Protein AF-A0A9X9Q5U5-F1 (afdb_monomer_lite)

Foldseek 3Di:
DCLLPPFDDKDKDKDWDDDPFKIWIWIWIDTDPKIWIWIWIWGHDPFKTWIWIKIAMDADPVHPVNAARIWIWIWMWGDDPQKIWIWIWTDGHPWIKIKIWIWGDDPFKTKIKIKIAIPDPVVVVVVDDRIDIDIDMDGD

Radius of gyration: 20.24 Å; chains: 1; bounding box: 41×22×64 Å

pLDDT: mean 90.81, std 10.66, range [47.66, 98.56]

Sequence (140 aa):
LQALGVPGRVNSSGAVAVNSVAVDARVLVAVNHSSLQGLLTLKATETQREVAMLLVHSLPQPSPLGLPARALLDLATESHGPGYRRALRVGVDDKQVSEELTFTRQPEHVSLSYTLRHNIPVLRTLWLADKLGLQVSLGE

Secondary structure (DSSP, 8-state):
-GGG-S---EEEEEEEEE-SSEEEEEEEEEETTEEEEEEEEEEE-SSEEEEEEEEEE-PPSSPTT---SEEEEEEEEEEETTEEEEEEEEEETTEEEEEEEEEEE-SSEEEEEEEEEE--HHHHHTT--SEEEEEEEEE-

Organism: Gulo gulo (NCBI:txid48420)

Structure (mmCIF, N/CA/C/O backbone):
data_AF-A0A9X9Q5U5-F1
#
_entry.id   AF-A0A9X9Q5U5-F1
#
loop_
_atom_site.group_PDB
_atom_site.id
_atom_site.type_symbol
_atom_site.label_atom_id
_atom_site.label_alt_id
_atom_site.label_comp_id
_atom_site.label_asym_id
_atom_site.label_entity_id
_atom_site.label_seq_id
_atom_site.pdbx_PDB_ins_code
_atom_site.Cartn_x
_atom_site.Cartn_y
_atom_site.Cartn_z
_atom_site.occupancy
_atom_site.B_iso_or_equiv
_atom_site.auth_seq_id
_atom_site.auth_comp_id
_atom_site.auth_asym_id
_atom_site.auth_atom_id
_atom_site.pdbx_PDB_model_num
ATOM 1 N N . LEU A 1 1 ? 16.582 12.971 -18.699 1.00 47.66 1 LEU A N 1
ATOM 2 C CA . LEU A 1 1 ? 16.337 12.571 -20.109 1.00 47.66 1 LEU A CA 1
ATOM 3 C C . LEU A 1 1 ? 17.573 11.966 -20.774 1.00 47.66 1 LEU A C 1
ATOM 5 O O . LEU A 1 1 ? 17.440 10.881 -21.310 1.00 47.66 1 LEU A O 1
ATOM 9 N N . GLN A 1 2 ? 18.766 12.575 -20.681 1.00 49.69 2 GLN A N 1
ATOM 10 C CA . GLN A 1 2 ? 20.006 12.019 -21.269 1.00 49.69 2 GLN A CA 1
ATOM 11 C C . GLN A 1 2 ? 20.374 10.603 -20.794 1.00 49.69 2 GLN A C 1
ATOM 13 O O . GLN A 1 2 ? 20.963 9.832 -21.542 1.00 49.69 2 GLN A O 1
ATOM 18 N N . ALA A 1 3 ? 19.988 10.230 -19.575 1.00 52.16 3 ALA A N 1
ATOM 19 C CA . ALA A 1 3 ? 20.288 8.910 -19.039 1.00 52.16 3 ALA A CA 1
ATOM 20 C C . ALA A 1 3 ? 19.396 7.769 -19.575 1.00 52.16 3 ALA A C 1
ATOM 22 O O . ALA A 1 3 ? 19.588 6.614 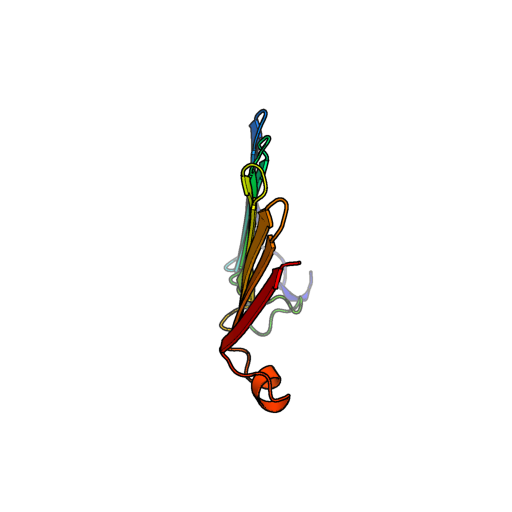-19.217 1.00 52.16 3 ALA A O 1
ATOM 23 N N . LEU A 1 4 ? 18.438 8.089 -20.452 1.00 57.66 4 LEU A N 1
ATOM 24 C CA . LEU A 1 4 ? 17.681 7.117 -21.249 1.00 57.66 4 LEU A CA 1
ATOM 25 C C . LEU A 1 4 ? 18.322 6.887 -22.637 1.00 57.66 4 LEU A C 1
ATOM 27 O O . LEU A 1 4 ? 17.748 6.183 -23.467 1.00 57.66 4 LEU A O 1
ATOM 31 N N . GLY A 1 5 ? 19.489 7.494 -22.903 1.00 60.28 5 GLY A N 1
ATOM 32 C CA . GLY A 1 5 ? 20.089 7.595 -24.235 1.00 60.28 5 GLY A CA 1
ATOM 33 C C . GLY A 1 5 ? 19.424 8.676 -25.094 1.00 60.28 5 GLY A C 1
ATOM 34 O O . GLY A 1 5 ? 18.640 9.488 -24.600 1.00 60.28 5 GLY A O 1
ATOM 35 N N . VAL A 1 6 ? 19.730 8.693 -26.396 1.00 62.09 6 VAL A N 1
ATOM 36 C CA . VAL A 1 6 ? 18.938 9.454 -27.375 1.00 62.09 6 VAL A CA 1
ATOM 37 C C . VAL A 1 6 ? 17.557 8.787 -27.432 1.00 62.09 6 VAL A C 1
ATOM 39 O O . VAL A 1 6 ? 17.485 7.609 -27.798 1.00 62.09 6 VAL A O 1
ATOM 42 N N . PRO A 1 7 ? 16.464 9.457 -27.017 1.00 61.88 7 PRO A N 1
ATOM 43 C CA . PRO A 1 7 ? 15.148 8.837 -27.035 1.00 61.88 7 PRO A CA 1
ATOM 44 C C . PRO A 1 7 ? 14.773 8.561 -28.493 1.00 61.88 7 PRO A C 1
ATOM 46 O O . PRO A 1 7 ? 14.616 9.487 -29.282 1.00 61.88 7 PRO A O 1
ATOM 49 N N . GLY A 1 8 ? 14.696 7.280 -28.855 1.00 71.56 8 GLY A N 1
ATOM 50 C CA . GLY A 1 8 ? 14.285 6.853 -30.184 1.00 71.56 8 GLY A CA 1
ATOM 51 C C . GLY A 1 8 ? 12.767 6.877 -30.269 1.00 71.56 8 GLY A C 1
ATOM 52 O O . GLY A 1 8 ? 12.159 7.896 -30.584 1.00 71.56 8 GLY A O 1
ATOM 53 N N . ARG A 1 9 ? 12.137 5.745 -29.944 1.00 81.38 9 ARG A N 1
ATOM 54 C CA . ARG A 1 9 ? 10.676 5.602 -29.978 1.00 81.38 9 ARG A CA 1
ATOM 55 C C . ARG A 1 9 ? 10.094 5.691 -28.575 1.00 81.38 9 ARG A C 1
ATOM 57 O O . ARG A 1 9 ? 10.466 4.903 -27.704 1.00 81.38 9 ARG A O 1
ATOM 64 N N . VAL A 1 10 ? 9.146 6.606 -28.391 1.00 88.38 10 VAL A N 1
ATOM 65 C CA . VAL A 1 10 ? 8.327 6.710 -27.182 1.00 88.38 10 VAL A CA 1
ATOM 66 C C . VAL A 1 10 ? 6.896 6.338 -27.544 1.00 88.38 10 VAL A C 1
ATOM 68 O O . VAL A 1 10 ? 6.289 6.982 -28.394 1.00 88.38 10 VAL A O 1
ATOM 71 N N . ASN A 1 11 ? 6.365 5.302 -26.902 1.00 90.94 11 ASN A N 1
ATOM 72 C CA . ASN A 1 11 ? 4.954 4.940 -26.981 1.00 90.94 11 ASN A CA 1
ATOM 73 C C . ASN A 1 11 ? 4.348 5.108 -25.590 1.00 90.94 11 ASN A C 1
ATOM 75 O O . ASN A 1 11 ? 4.897 4.602 -24.613 1.00 90.94 11 ASN A O 1
ATOM 79 N N . SER A 1 12 ? 3.214 5.787 -25.488 1.00 93.31 12 SER A N 1
ATOM 80 C CA . SER A 1 12 ? 2.502 5.947 -24.225 1.00 93.31 12 SER A CA 1
ATOM 81 C C . SER A 1 12 ? 1.033 5.597 -24.393 1.00 93.31 12 SER A C 1
ATOM 83 O O . SER A 1 12 ? 0.431 5.801 -25.445 1.00 93.31 12 SER A O 1
ATOM 85 N N . SER A 1 13 ? 0.459 5.033 -23.341 1.00 96.12 13 SER A N 1
ATOM 86 C CA . SER A 1 13 ? -0.970 4.784 -23.234 1.00 96.12 13 SER A CA 1
ATOM 87 C C . SER A 1 13 ? -1.394 4.935 -21.783 1.00 96.12 13 SER A C 1
ATOM 89 O O . SER A 1 13 ? -0.608 4.719 -20.857 1.00 96.12 13 SER A O 1
ATOM 91 N N . GLY A 1 14 ? -2.640 5.326 -21.582 1.00 97.00 14 GLY A N 1
ATOM 92 C CA . GLY A 1 14 ? -3.213 5.436 -20.258 1.00 97.00 14 GLY A CA 1
ATOM 93 C C . GLY A 1 14 ? -4.724 5.434 -20.333 1.00 97.00 14 GLY A C 1
ATOM 94 O O . GLY A 1 14 ? -5.308 5.779 -21.359 1.00 97.00 14 GLY A O 1
ATOM 95 N N . ALA A 1 15 ? -5.344 5.012 -19.244 1.00 97.81 15 ALA A N 1
ATOM 96 C CA . ALA A 1 15 ? -6.784 5.013 -19.090 1.00 97.81 15 ALA A CA 1
ATOM 97 C C . ALA A 1 15 ? -7.126 5.369 -17.648 1.00 97.81 15 ALA A C 1
ATOM 99 O O . ALA A 1 15 ? -6.425 4.964 -16.719 1.00 97.81 15 ALA A O 1
ATOM 100 N N . VAL A 1 16 ? -8.215 6.111 -17.482 1.00 98.12 16 VAL A N 1
ATOM 101 C CA . VAL A 1 16 ? -8.799 6.418 -16.180 1.00 98.12 16 VAL A CA 1
ATOM 102 C C . VAL A 1 16 ? -10.280 6.084 -16.255 1.00 98.12 16 VAL A C 1
ATOM 104 O O . VAL A 1 16 ? -10.981 6.568 -17.141 1.00 98.12 16 VAL A O 1
ATOM 107 N N . ALA A 1 17 ? -10.741 5.245 -15.339 1.00 98.19 17 ALA A N 1
ATOM 108 C CA . ALA A 1 17 ? -12.144 4.951 -15.117 1.00 98.19 17 ALA A CA 1
ATOM 109 C C . ALA A 1 17 ? -12.542 5.496 -13.746 1.00 98.19 17 ALA A C 1
ATOM 111 O O . ALA A 1 17 ? -11.823 5.319 -12.765 1.00 98.19 17 ALA A O 1
ATOM 112 N N . VAL A 1 18 ? -13.683 6.174 -13.686 1.00 98.12 18 VAL A N 1
ATOM 113 C CA . VAL A 1 18 ? -14.210 6.771 -12.457 1.00 98.12 18 VAL A CA 1
ATOM 114 C C . VAL A 1 18 ? -15.674 6.394 -12.333 1.00 98.12 18 VAL A C 1
ATOM 116 O O . VAL A 1 18 ? -16.425 6.473 -13.304 1.00 98.12 18 VAL A O 1
ATOM 119 N N . ASN A 1 19 ? -16.082 5.997 -11.135 1.00 97.19 19 ASN A N 1
ATOM 120 C CA . ASN A 1 19 ? -17.481 5.855 -10.761 1.00 97.19 19 ASN A CA 1
ATOM 121 C C . ASN A 1 19 ? -17.720 6.486 -9.379 1.00 97.19 19 ASN A C 1
ATOM 123 O O . ASN A 1 19 ? -16.839 7.139 -8.823 1.00 97.19 19 ASN A O 1
ATOM 127 N N . SER A 1 20 ? -18.924 6.322 -8.830 1.00 96.56 20 SER A N 1
ATOM 128 C CA . SER A 1 20 ? -19.322 6.955 -7.567 1.00 96.56 20 SER A CA 1
ATOM 129 C C . SER A 1 20 ? -18.523 6.498 -6.341 1.00 96.56 20 SER A C 1
ATOM 131 O O . SER A 1 20 ? -18.533 7.199 -5.336 1.00 96.56 20 SER A O 1
ATOM 133 N N . VAL A 1 21 ? -17.864 5.338 -6.398 1.00 97.44 21 VAL A N 1
ATOM 134 C CA . VAL A 1 21 ? -17.158 4.727 -5.257 1.00 97.44 21 VAL A CA 1
ATOM 135 C C . VAL A 1 21 ? -15.713 4.348 -5.569 1.00 97.44 21 VAL A C 1
ATOM 137 O O . VAL A 1 21 ? -15.005 3.893 -4.674 1.00 97.44 21 VAL A O 1
ATOM 140 N N . ALA A 1 22 ? -15.255 4.488 -6.814 1.00 97.75 22 ALA A N 1
ATOM 141 C CA . ALA A 1 22 ? -13.938 4.028 -7.225 1.00 97.75 22 ALA A CA 1
ATOM 142 C C . ALA A 1 22 ? -13.316 4.857 -8.353 1.00 97.75 22 ALA A C 1
ATOM 144 O O . ALA A 1 22 ? -14.002 5.388 -9.229 1.00 97.75 22 ALA A O 1
ATOM 145 N N . VAL A 1 23 ? -11.985 4.898 -8.340 1.00 98.38 23 VAL A N 1
ATOM 146 C CA . VAL A 1 23 ? -11.129 5.415 -9.407 1.00 98.38 23 VAL A CA 1
ATOM 147 C C . VAL A 1 23 ? -10.110 4.340 -9.751 1.00 98.38 23 VAL A C 1
ATOM 149 O O . VAL A 1 23 ? -9.382 3.882 -8.877 1.00 98.38 23 VAL A O 1
ATOM 152 N N . ASP A 1 24 ? -10.017 3.990 -11.027 1.00 98.25 24 ASP A N 1
ATOM 153 C CA . ASP A 1 24 ? -8.999 3.097 -11.565 1.00 98.25 24 ASP A CA 1
ATOM 154 C C . ASP A 1 24 ? -8.201 3.835 -12.640 1.00 98.25 24 ASP A C 1
ATOM 156 O O . ASP A 1 24 ? -8.727 4.187 -13.694 1.00 98.25 24 ASP A O 1
ATOM 160 N N . ALA A 1 25 ? -6.916 4.058 -12.391 1.00 98.44 25 ALA A N 1
ATOM 161 C CA . ALA A 1 25 ? -5.987 4.670 -13.326 1.00 98.44 25 ALA A CA 1
ATOM 162 C C . ALA A 1 25 ? -4.883 3.682 -13.708 1.00 98.44 25 ALA A C 1
ATOM 164 O O . ALA A 1 25 ? -4.315 2.973 -12.874 1.00 98.44 25 ALA A O 1
ATOM 165 N N . ARG A 1 26 ? -4.565 3.642 -15.000 1.00 98.00 26 ARG A N 1
ATOM 166 C CA . ARG A 1 26 ? -3.486 2.831 -15.561 1.00 98.00 26 ARG A CA 1
ATOM 167 C C . ARG A 1 26 ? -2.669 3.678 -16.516 1.00 98.00 26 ARG A C 1
ATOM 169 O O . ARG A 1 26 ? -3.231 4.413 -17.324 1.00 98.00 26 ARG A O 1
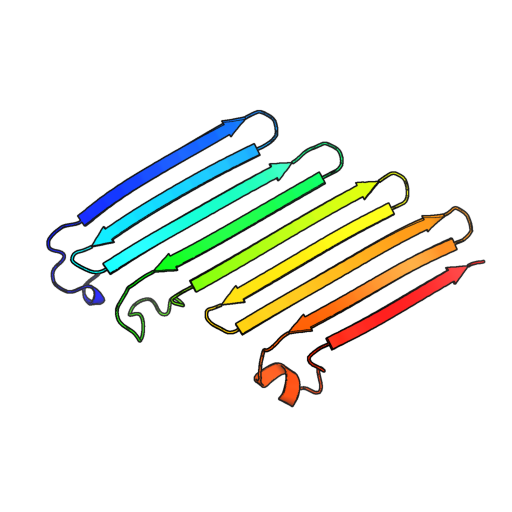ATOM 176 N N . VAL A 1 27 ? -1.354 3.538 -16.456 1.00 97.31 27 VAL A N 1
ATOM 177 C CA . VAL A 1 27 ? -0.419 4.172 -17.382 1.00 97.31 27 VAL A CA 1
ATOM 178 C C . VAL A 1 27 ? 0.644 3.168 -17.804 1.00 97.31 27 VAL A C 1
ATOM 180 O O . VAL A 1 27 ? 1.142 2.390 -16.992 1.00 97.31 27 VAL A O 1
ATOM 183 N N . LEU A 1 28 ? 0.987 3.189 -19.084 1.00 96.19 28 LEU A N 1
ATOM 184 C CA . LEU A 1 28 ? 2.093 2.445 -19.659 1.00 96.19 28 LEU A CA 1
ATOM 185 C C . LEU A 1 28 ? 2.884 3.388 -20.561 1.00 96.19 28 LEU A C 1
ATOM 187 O O . LEU A 1 28 ? 2.349 3.938 -21.522 1.00 96.19 28 LEU A O 1
ATOM 191 N N . VAL A 1 29 ? 4.166 3.548 -20.263 1.00 93.00 29 VAL A N 1
ATOM 192 C CA . VAL A 1 29 ? 5.114 4.309 -21.077 1.00 93.00 29 VAL A CA 1
ATOM 193 C C . VAL A 1 29 ? 6.230 3.366 -21.490 1.00 93.00 29 VAL A C 1
ATOM 195 O O . VAL A 1 29 ? 6.862 2.757 -20.637 1.00 93.00 29 VAL A O 1
ATOM 198 N N . ALA A 1 30 ? 6.488 3.245 -22.784 1.00 91.56 30 ALA A N 1
ATOM 199 C CA . ALA A 1 30 ? 7.603 2.492 -23.336 1.00 91.56 30 ALA A CA 1
ATOM 200 C C . ALA A 1 30 ? 8.559 3.445 -24.060 1.00 91.56 30 ALA A C 1
ATOM 202 O O . ALA A 1 30 ? 8.135 4.242 -24.897 1.00 91.56 30 ALA A O 1
ATOM 203 N N . VAL A 1 31 ? 9.847 3.353 -23.739 1.00 87.25 31 VAL A N 1
ATOM 204 C CA . VAL A 1 31 ? 10.935 4.109 -24.365 1.00 87.25 31 VAL A CA 1
ATOM 205 C C . VAL A 1 31 ? 11.977 3.106 -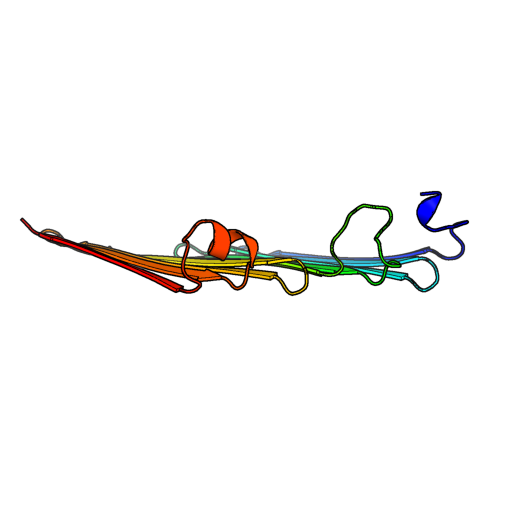24.835 1.00 87.25 31 VAL A C 1
ATOM 207 O O . VAL A 1 31 ? 12.629 2.457 -24.018 1.00 87.25 31 VAL A O 1
ATOM 210 N N . ASN A 1 32 ? 12.150 2.973 -26.150 1.00 84.69 32 ASN A N 1
ATOM 211 C CA . ASN A 1 32 ? 13.027 1.964 -26.747 1.00 84.69 32 ASN A CA 1
ATOM 212 C C . ASN A 1 32 ? 12.685 0.538 -26.247 1.00 84.69 32 ASN A C 1
ATOM 214 O O . ASN A 1 32 ? 11.629 0.010 -26.585 1.00 84.69 32 ASN A O 1
ATOM 218 N N . HIS A 1 33 ? 13.567 -0.073 -25.448 1.00 84.75 33 HIS A N 1
ATOM 219 C CA . HIS A 1 33 ? 13.422 -1.408 -24.845 1.00 84.75 33 HIS A CA 1
ATOM 220 C C . HIS A 1 33 ? 13.055 -1.364 -23.349 1.00 84.75 33 HIS A C 1
ATOM 222 O O . HIS A 1 33 ? 13.001 -2.401 -22.695 1.00 84.75 33 HIS A O 1
ATOM 228 N N . SER A 1 34 ? 12.825 -0.174 -22.792 1.00 87.88 34 SER A N 1
ATOM 229 C CA . SER A 1 34 ? 12.408 0.021 -21.404 1.00 87.88 34 SER A CA 1
ATOM 230 C C . SER A 1 34 ? 10.932 0.394 -21.323 1.00 87.88 34 SER A C 1
ATOM 232 O O . SER A 1 34 ? 10.392 1.054 -22.209 1.00 87.88 34 SER A O 1
ATOM 234 N N . SER A 1 35 ? 10.283 0.026 -20.226 1.00 91.88 35 SER A N 1
ATOM 235 C CA . SER A 1 35 ? 8.893 0.361 -19.936 1.00 91.88 35 SER A CA 1
ATOM 236 C C . SER A 1 35 ? 8.716 0.818 -18.495 1.00 91.88 35 SER A C 1
ATOM 238 O O . SER A 1 35 ? 9.452 0.386 -17.612 1.00 91.88 35 SER A O 1
ATOM 240 N N . LEU A 1 36 ? 7.705 1.646 -18.268 1.00 92.38 36 LEU A N 1
ATOM 241 C CA . LEU A 1 36 ? 7.173 2.061 -16.980 1.00 92.38 36 LEU A CA 1
ATOM 242 C C . LEU A 1 36 ? 5.674 1.764 -16.989 1.00 92.38 36 LEU A C 1
ATOM 244 O O . LEU A 1 36 ? 4.951 2.262 -17.852 1.00 92.38 36 LEU A O 1
ATOM 248 N N . GLN A 1 37 ? 5.212 0.976 -16.030 1.00 95.88 37 GLN A N 1
ATOM 249 C CA . GLN A 1 37 ? 3.809 0.667 -15.809 1.00 95.88 37 GLN A CA 1
ATOM 250 C C . GLN A 1 37 ? 3.391 1.204 -14.443 1.00 95.88 37 GLN A C 1
ATOM 252 O O . GLN A 1 37 ? 4.016 0.887 -13.435 1.00 95.88 37 GLN A O 1
ATOM 257 N N . GLY A 1 38 ? 2.321 1.992 -14.415 1.00 97.00 38 GLY A N 1
ATOM 258 C CA . GLY A 1 38 ? 1.687 2.472 -13.194 1.00 97.00 38 GLY A CA 1
ATOM 259 C C . GLY A 1 38 ? 0.233 2.024 -13.140 1.00 97.00 38 GLY A C 1
ATOM 260 O O . GLY A 1 38 ? -0.495 2.145 -14.125 1.00 97.00 38 GLY A O 1
ATOM 261 N N . LEU A 1 39 ? -0.186 1.513 -11.990 1.00 98.12 39 LEU A N 1
ATOM 262 C CA . LEU A 1 39 ? -1.568 1.182 -11.667 1.00 98.12 39 LEU A CA 1
ATOM 263 C C . LEU A 1 39 ? -1.932 1.889 -10.362 1.00 98.12 39 LEU A C 1
ATOM 265 O O . LEU A 1 39 ? -1.140 1.876 -9.420 1.00 98.12 39 LEU A O 1
ATOM 269 N N . LEU A 1 40 ? -3.121 2.478 -10.315 1.00 98.44 40 LEU A N 1
ATOM 270 C CA . LEU A 1 40 ? -3.708 3.073 -9.122 1.00 98.44 40 LEU A CA 1
ATOM 271 C C . LEU A 1 40 ? -5.193 2.724 -9.078 1.00 98.44 40 LEU A C 1
ATOM 273 O O . LEU A 1 40 ? -5.938 3.092 -9.979 1.00 98.44 40 LEU A O 1
ATOM 277 N N . THR A 1 41 ? -5.611 2.066 -8.009 1.00 98.44 41 THR A N 1
ATOM 278 C CA . THR A 1 41 ? -7.009 1.819 -7.678 1.00 98.44 41 THR A CA 1
ATOM 279 C C . THR A 1 41 ? -7.302 2.496 -6.351 1.00 98.44 41 THR A C 1
ATOM 281 O O . THR A 1 41 ? -6.615 2.265 -5.358 1.00 98.44 41 THR A O 1
ATOM 284 N N . LEU A 1 42 ? -8.329 3.331 -6.333 1.00 98.50 42 LEU A N 1
ATOM 285 C CA . LEU A 1 42 ? -8.882 3.948 -5.138 1.00 98.50 42 LEU A CA 1
ATOM 286 C C . LEU A 1 42 ? -10.323 3.479 -5.020 1.00 98.50 42 LEU A C 1
ATOM 288 O O . LEU A 1 42 ? -11.071 3.592 -5.989 1.00 98.50 42 LEU A O 1
ATOM 292 N N . LYS A 1 43 ? -10.732 2.987 -3.853 1.00 98.38 43 LYS A N 1
ATOM 293 C CA . LYS A 1 43 ? -12.142 2.727 -3.552 1.00 98.38 43 LYS A CA 1
ATOM 294 C C . LYS A 1 43 ? -12.522 3.385 -2.243 1.00 98.38 43 LYS A C 1
ATOM 296 O O . LYS A 1 43 ? -11.749 3.367 -1.290 1.00 98.38 43 LYS A O 1
ATOM 301 N N . ALA A 1 44 ? -13.715 3.947 -2.190 1.00 97.69 44 ALA A N 1
ATOM 302 C CA . ALA A 1 44 ? -14.285 4.529 -0.994 1.00 97.69 44 ALA A CA 1
ATOM 303 C C . ALA A 1 44 ? -15.790 4.263 -0.980 1.00 97.69 44 ALA A C 1
ATOM 305 O O . ALA A 1 44 ? -16.530 4.710 -1.854 1.00 97.69 44 ALA A O 1
ATOM 306 N N . THR A 1 45 ? -16.230 3.537 0.035 1.00 96.69 45 THR A N 1
ATOM 307 C CA . THR A 1 45 ? -17.631 3.394 0.415 1.00 96.69 45 THR A CA 1
ATOM 308 C C . THR A 1 45 ? -17.846 4.096 1.756 1.00 96.69 45 THR A C 1
ATOM 310 O O . THR A 1 45 ? -16.936 4.721 2.310 1.00 96.69 45 THR A O 1
ATOM 313 N N . GLU A 1 46 ? -19.059 4.008 2.292 1.00 95.69 46 GLU A N 1
ATOM 314 C CA . GLU A 1 46 ? -19.374 4.529 3.622 1.00 95.69 46 GLU A CA 1
ATOM 315 C C . GLU A 1 46 ? -18.462 3.924 4.703 1.00 95.69 46 GLU A C 1
ATOM 317 O O . GLU A 1 46 ? -17.908 4.643 5.537 1.00 95.69 46 GLU A O 1
ATOM 322 N N . THR A 1 47 ? -18.232 2.611 4.629 1.00 96.44 47 THR A N 1
ATOM 323 C CA . THR A 1 47 ? -17.543 1.837 5.667 1.00 96.44 47 THR A CA 1
ATOM 324 C C . THR A 1 47 ? -16.149 1.361 5.279 1.00 96.44 47 THR A C 1
ATOM 326 O O . THR A 1 47 ? -15.393 0.966 6.159 1.00 96.44 47 THR A O 1
ATOM 329 N N . GLN A 1 48 ? -15.772 1.388 3.999 1.00 97.38 48 GLN A N 1
ATOM 330 C CA . GLN A 1 48 ? -14.505 0.829 3.521 1.00 97.38 48 GLN A CA 1
ATOM 331 C C . GLN A 1 48 ? -13.749 1.822 2.644 1.00 97.38 48 GLN A C 1
ATOM 333 O O . GLN A 1 48 ? -14.336 2.559 1.854 1.00 97.38 48 GLN A O 1
ATOM 338 N N . ARG A 1 49 ? -12.421 1.843 2.765 1.00 98.25 49 ARG A N 1
ATOM 339 C CA . ARG A 1 49 ? -11.535 2.585 1.857 1.00 98.25 49 ARG A CA 1
ATOM 340 C C . ARG A 1 49 ? -10.361 1.708 1.469 1.00 98.25 49 ARG A C 1
ATOM 342 O O . ARG A 1 49 ? -9.720 1.137 2.348 1.00 98.25 49 ARG A O 1
ATOM 349 N N . GLU A 1 50 ? -10.068 1.650 0.179 1.00 98.38 50 GLU A N 1
ATOM 350 C CA . GLU A 1 50 ? -8.956 0.899 -0.397 1.00 98.38 50 GLU A CA 1
ATOM 351 C C . GLU A 1 50 ? -8.085 1.821 -1.254 1.00 98.38 50 GLU A C 1
ATOM 353 O O . GLU A 1 50 ? -8.588 2.636 -2.028 1.00 98.38 50 GLU A O 1
ATOM 358 N N . VAL A 1 51 ? -6.773 1.661 -1.143 1.00 98.50 51 VAL A N 1
ATOM 359 C CA . VAL A 1 51 ? -5.768 2.212 -2.049 1.00 98.50 51 VAL A CA 1
ATOM 360 C C . VAL A 1 51 ? -4.890 1.048 -2.472 1.00 98.50 51 VAL A C 1
ATOM 362 O O . VAL A 1 51 ? -4.312 0.386 -1.618 1.00 98.50 51 VAL A O 1
ATOM 365 N N . ALA A 1 52 ? -4.775 0.804 -3.769 1.00 98.38 52 ALA A N 1
ATOM 366 C CA . ALA A 1 52 ? -3.811 -0.130 -4.327 1.00 98.38 52 ALA A CA 1
ATOM 367 C C . ALA A 1 52 ? -3.011 0.590 -5.409 1.00 98.38 52 ALA A C 1
ATOM 369 O O . ALA A 1 52 ? -3.574 1.128 -6.361 1.00 98.38 52 ALA A O 1
ATOM 370 N N . MET A 1 53 ? -1.695 0.619 -5.262 1.00 98.25 53 MET A N 1
ATOM 371 C CA . MET A 1 53 ? -0.775 1.241 -6.201 1.00 98.25 53 MET A CA 1
ATOM 372 C C . MET A 1 53 ? 0.342 0.262 -6.530 1.00 98.25 53 MET A C 1
ATOM 374 O O . MET A 1 53 ? 0.958 -0.328 -5.642 1.00 98.25 53 MET A O 1
ATOM 378 N N . LEU A 1 54 ? 0.644 0.147 -7.820 1.00 97.94 54 LEU A N 1
ATOM 379 C CA . LEU A 1 54 ? 1.781 -0.610 -8.318 1.00 97.94 54 LEU A CA 1
ATOM 380 C C . LEU A 1 54 ? 2.522 0.223 -9.358 1.00 97.94 54 LEU A C 1
ATOM 382 O O . LEU A 1 54 ? 1.941 0.643 -10.356 1.00 97.94 54 LEU A O 1
ATOM 386 N N . LEU A 1 55 ? 3.817 0.415 -9.139 1.00 96.25 55 LEU A N 1
ATOM 387 C CA . LEU A 1 55 ? 4.738 0.982 -10.112 1.00 96.25 55 LEU A CA 1
ATOM 388 C C . LEU A 1 55 ? 5.787 -0.075 -10.448 1.00 96.25 55 LEU A C 1
ATOM 390 O O . LEU A 1 55 ? 6.444 -0.595 -9.549 1.00 96.25 55 LEU A O 1
ATOM 394 N N . VAL A 1 56 ? 5.939 -0.405 -11.727 1.00 95.81 56 VAL A N 1
ATOM 395 C CA . VAL A 1 56 ? 6.946 -1.357 -12.215 1.00 95.81 56 VAL A CA 1
ATOM 396 C C . VAL A 1 56 ? 7.674 -0.740 -13.394 1.00 95.81 56 VAL A C 1
ATOM 398 O O . VAL A 1 56 ? 7.045 -0.137 -14.263 1.00 95.81 56 VAL A O 1
ATOM 401 N N . HIS A 1 57 ? 8.991 -0.905 -13.461 1.00 92.69 57 HIS A N 1
ATOM 402 C CA . HIS A 1 57 ? 9.759 -0.480 -14.619 1.00 92.69 57 HIS A CA 1
ATOM 403 C C . HIS A 1 57 ? 10.842 -1.476 -15.026 1.00 92.69 57 HIS A C 1
ATOM 405 O O . HIS A 1 57 ? 11.353 -2.240 -14.214 1.00 92.69 57 HIS A O 1
ATOM 411 N N . SER A 1 58 ? 11.260 -1.399 -16.288 1.00 91.06 58 SER A N 1
ATOM 412 C CA . SER A 1 58 ? 12.364 -2.185 -16.860 1.00 91.06 58 SER A CA 1
ATOM 413 C C . SER A 1 58 ? 13.560 -1.325 -17.289 1.00 91.06 58 SER A C 1
ATOM 415 O O . SER A 1 58 ? 14.360 -1.744 -18.122 1.00 91.06 58 SER A O 1
ATOM 417 N N . LEU A 1 59 ? 13.690 -0.113 -16.730 1.00 85.56 59 LEU A N 1
ATOM 418 C CA . LEU A 1 59 ? 14.882 0.724 -16.907 1.00 85.56 59 LEU A CA 1
ATOM 419 C C . LEU A 1 59 ? 16.161 -0.029 -16.481 1.00 85.56 59 LEU A C 1
ATOM 421 O O . LEU A 1 59 ? 16.108 -0.782 -15.501 1.00 85.56 59 LEU A O 1
ATOM 425 N N . PRO A 1 60 ? 17.304 0.202 -17.160 1.00 81.81 60 PRO A N 1
ATOM 426 C CA . PRO A 1 60 ? 18.593 -0.360 -16.765 1.00 81.81 60 PRO A CA 1
ATOM 427 C C . PRO A 1 60 ? 18.927 -0.056 -15.302 1.00 81.81 60 PRO A C 1
ATOM 429 O O . PRO A 1 60 ? 18.630 1.036 -14.820 1.00 81.81 60 PRO A O 1
ATOM 432 N N . GLN A 1 61 ? 19.551 -1.012 -14.610 1.00 79.00 61 GLN A N 1
ATOM 433 C CA . GLN A 1 61 ? 19.974 -0.854 -13.218 1.00 79.00 61 GLN A CA 1
ATOM 434 C C . GLN A 1 61 ? 21.480 -0.545 -13.129 1.00 79.00 61 GLN A C 1
ATOM 436 O O . GLN A 1 61 ? 22.259 -1.189 -13.835 1.00 79.00 61 GLN A O 1
ATOM 441 N N . PRO A 1 62 ? 21.913 0.390 -12.262 1.00 73.06 62 PRO A N 1
ATOM 442 C CA . PRO A 1 62 ? 21.088 1.240 -11.401 1.00 73.06 62 PRO A CA 1
ATOM 443 C C . PRO A 1 62 ? 20.253 2.241 -12.214 1.00 73.06 62 PRO A C 1
ATOM 445 O O . PRO A 1 62 ? 20.752 2.853 -13.158 1.00 73.06 62 PRO A O 1
ATOM 448 N N . SER A 1 63 ? 18.977 2.391 -11.842 1.00 68.94 63 SER A N 1
ATOM 449 C CA . SER A 1 63 ? 18.059 3.304 -12.529 1.00 68.94 63 SER A CA 1
ATOM 450 C C . SER A 1 63 ? 18.629 4.722 -12.529 1.00 68.94 63 SER A C 1
ATOM 452 O O . SER A 1 63 ? 18.933 5.253 -11.457 1.00 68.94 63 SER A O 1
ATOM 454 N N . PRO A 1 64 ? 18.708 5.401 -13.685 1.00 68.94 64 PRO A N 1
ATOM 455 C CA . PRO A 1 64 ? 19.212 6.767 -13.725 1.00 68.94 64 PRO A CA 1
ATOM 456 C C . PRO A 1 64 ? 18.376 7.787 -12.952 1.00 68.94 64 PRO A C 1
ATOM 458 O O . PRO A 1 64 ? 18.812 8.912 -12.729 1.00 68.94 64 PRO A O 1
ATOM 461 N N . LEU A 1 65 ? 17.148 7.409 -12.602 1.00 72.19 65 LEU A N 1
ATOM 462 C CA . LEU A 1 65 ? 16.212 8.222 -11.837 1.00 72.19 65 LEU A CA 1
ATOM 463 C C . LEU A 1 65 ? 16.225 7.863 -10.343 1.00 72.19 65 LEU A C 1
ATOM 465 O O . LEU A 1 65 ? 15.422 8.404 -9.590 1.00 72.19 65 LEU A O 1
ATOM 469 N N . GLY A 1 66 ? 17.081 6.924 -9.920 1.00 79.06 66 GLY A N 1
ATOM 470 C CA . GLY A 1 66 ? 17.080 6.385 -8.557 1.00 79.06 66 GLY A CA 1
ATOM 471 C C . GLY A 1 66 ? 15.789 5.646 -8.199 1.00 79.06 66 GLY A C 1
ATOM 472 O O . GLY A 1 66 ? 15.508 5.437 -7.021 1.00 79.06 66 GLY A O 1
ATOM 473 N N . LEU A 1 67 ? 14.981 5.284 -9.203 1.00 82.06 67 LEU A N 1
ATOM 474 C CA . LEU A 1 67 ? 13.715 4.597 -8.993 1.00 82.06 67 LEU A CA 1
ATOM 475 C C . LEU A 1 67 ? 13.956 3.101 -8.753 1.00 82.06 67 LEU A C 1
ATOM 477 O O . LEU A 1 67 ? 14.774 2.499 -9.458 1.00 82.06 67 LEU A O 1
ATOM 481 N N . PRO A 1 68 ? 13.236 2.493 -7.797 1.00 90.19 68 PRO A N 1
ATOM 482 C CA . PRO A 1 68 ? 13.215 1.047 -7.649 1.00 90.19 68 PRO A CA 1
ATOM 483 C C . PRO A 1 68 ? 12.487 0.406 -8.831 1.00 90.19 68 PRO A C 1
ATOM 485 O O . PRO A 1 68 ? 11.518 0.967 -9.352 1.00 90.19 68 PRO A O 1
ATOM 488 N N . ALA A 1 69 ? 12.916 -0.797 -9.219 1.00 93.00 69 ALA A N 1
ATOM 489 C CA . ALA A 1 69 ? 12.295 -1.540 -10.315 1.00 93.00 69 ALA A CA 1
ATOM 490 C C . ALA A 1 69 ? 10.818 -1.842 -10.033 1.00 93.00 69 ALA A C 1
ATOM 492 O O . ALA A 1 69 ? 10.012 -1.929 -10.963 1.00 93.00 69 ALA A O 1
ATOM 493 N N . ARG A 1 70 ? 10.460 -1.980 -8.753 1.00 95.56 70 ARG A N 1
ATOM 494 C CA . ARG A 1 70 ? 9.088 -2.169 -8.295 1.00 95.56 70 ARG A CA 1
ATOM 495 C C . ARG A 1 70 ? 8.811 -1.367 -7.028 1.00 95.56 70 ARG A C 1
ATOM 497 O O . ARG A 1 70 ? 9.560 -1.449 -6.064 1.00 95.56 70 ARG A O 1
ATOM 504 N N . ALA A 1 71 ? 7.683 -0.670 -6.990 1.00 96.50 71 ALA A N 1
ATOM 505 C CA . ALA A 1 71 ? 7.121 -0.089 -5.776 1.00 96.50 71 ALA A CA 1
ATOM 506 C C . ALA A 1 71 ? 5.644 -0.472 -5.653 1.00 96.50 71 ALA A C 1
ATOM 508 O O . ALA A 1 71 ? 4.915 -0.466 -6.647 1.00 96.50 71 ALA A O 1
ATOM 509 N N . LEU A 1 72 ? 5.205 -0.818 -4.444 1.00 97.62 72 LEU A N 1
ATOM 510 C CA . LEU A 1 72 ? 3.822 -1.179 -4.151 1.00 97.62 72 LEU A CA 1
ATOM 511 C C . LEU A 1 72 ? 3.324 -0.477 -2.884 1.00 97.62 72 LEU A C 1
ATOM 513 O O . LEU A 1 72 ? 4.076 -0.308 -1.919 1.00 97.62 72 LEU A O 1
ATOM 517 N N . LEU A 1 73 ? 2.043 -0.129 -2.887 1.00 98.25 73 LEU A N 1
ATOM 518 C CA . LEU A 1 73 ? 1.301 0.342 -1.725 1.00 98.25 73 LEU A CA 1
ATOM 519 C C . LEU A 1 73 ? -0.100 -0.264 -1.773 1.00 98.25 73 LEU A C 1
ATOM 521 O O . LEU A 1 73 ? -0.856 0.041 -2.687 1.00 98.25 73 LEU A O 1
ATOM 525 N N . ASP A 1 74 ? -0.449 -1.053 -0.765 1.00 98.44 74 ASP A N 1
ATOM 526 C CA . ASP A 1 74 ? -1.813 -1.512 -0.525 1.00 98.44 74 ASP A CA 1
ATOM 527 C C . ASP A 1 74 ? -2.259 -0.998 0.847 1.00 98.44 74 ASP A C 1
ATOM 529 O O . ASP A 1 74 ? -1.610 -1.264 1.855 1.00 98.44 74 ASP A O 1
ATOM 533 N N . LEU A 1 75 ? -3.361 -0.264 0.913 1.00 98.56 75 LEU A N 1
ATOM 534 C CA . LEU A 1 75 ? -3.988 0.192 2.148 1.00 98.56 75 LEU A CA 1
ATOM 535 C C . LEU A 1 75 ? -5.465 -0.166 2.083 1.00 98.56 75 LEU A C 1
ATOM 537 O O . LEU A 1 75 ? -6.159 0.242 1.161 1.00 98.56 75 LEU A O 1
ATOM 541 N N . ALA A 1 76 ? -5.955 -0.880 3.083 1.00 98.31 76 ALA A N 1
ATOM 542 C CA . ALA A 1 76 ? -7.370 -1.138 3.273 1.00 98.31 76 ALA A CA 1
ATOM 543 C C . ALA A 1 76 ? -7.767 -0.685 4.673 1.00 98.31 76 ALA A C 1
ATOM 545 O O . ALA A 1 76 ? -7.080 -0.980 5.651 1.00 98.31 76 ALA A O 1
ATOM 546 N N . THR A 1 77 ? -8.877 0.032 4.774 1.00 98.06 77 THR A N 1
ATOM 547 C CA . THR A 1 77 ? -9.494 0.403 6.046 1.00 98.06 77 THR A CA 1
ATOM 548 C C . THR A 1 77 ? -10.962 0.037 6.017 1.00 98.06 77 THR A C 1
ATOM 550 O O . THR A 1 77 ? -11.613 0.178 4.983 1.00 98.06 77 THR A O 1
ATOM 553 N N . GLU A 1 78 ? -11.472 -0.420 7.147 1.00 97.62 78 GLU A N 1
ATOM 554 C CA . GLU A 1 78 ? -12.854 -0.834 7.310 1.00 97.62 78 GLU A CA 1
ATOM 555 C C . GLU A 1 78 ? -13.357 -0.375 8.676 1.00 97.62 78 GLU A C 1
ATOM 557 O O . GLU A 1 78 ? -12.675 -0.538 9.686 1.00 97.62 78 GLU A O 1
ATOM 562 N N . SER A 1 79 ? -14.550 0.202 8.714 1.00 94.50 79 SER A N 1
ATOM 563 C CA . SER A 1 79 ? -15.269 0.536 9.938 1.00 94.50 79 SER A CA 1
ATOM 564 C C . SER A 1 79 ? -16.558 -0.272 9.999 1.00 94.50 79 SER A C 1
ATOM 566 O O . SER A 1 79 ? -17.378 -0.190 9.087 1.00 94.50 79 SER A O 1
ATOM 568 N N . HIS A 1 80 ? -16.764 -1.014 11.083 1.00 88.19 80 HIS A N 1
ATOM 569 C CA . HIS A 1 80 ? -17.974 -1.796 11.310 1.00 88.19 80 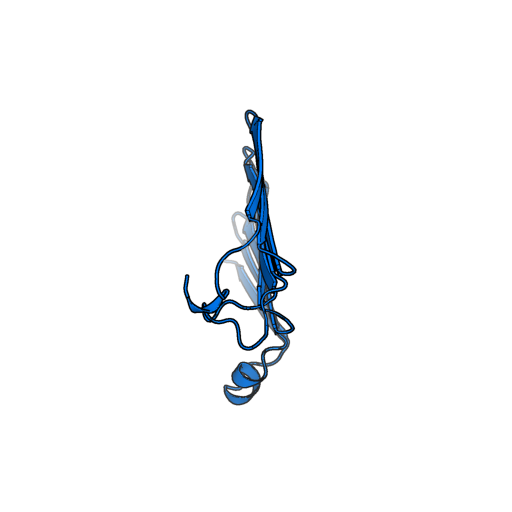HIS A CA 1
ATOM 570 C C . HIS A 1 80 ? -18.499 -1.529 12.722 1.00 88.19 80 HIS A C 1
ATOM 572 O O . HIS A 1 80 ? -17.992 -2.078 13.701 1.00 88.19 80 HIS A O 1
ATOM 578 N N . GLY A 1 81 ? -19.498 -0.645 12.823 1.00 87.62 81 GLY A N 1
ATOM 579 C CA . GLY A 1 81 ? -20.068 -0.196 14.094 1.00 87.62 81 GLY A CA 1
ATOM 580 C C . GLY A 1 81 ? -18.981 0.322 15.055 1.00 87.62 81 GLY A C 1
ATOM 581 O O . GLY A 1 81 ? -18.322 1.308 14.731 1.00 87.62 81 GLY A O 1
ATOM 582 N N . PRO A 1 82 ? -18.758 -0.326 16.213 1.00 90.06 82 PRO A N 1
ATOM 583 C CA . PRO A 1 82 ? -17.706 0.050 17.165 1.00 90.06 82 PRO A CA 1
ATOM 584 C C . PRO A 1 82 ? -16.276 -0.344 16.749 1.00 90.06 82 PRO A C 1
ATOM 586 O O . PRO A 1 82 ? -15.320 -0.055 17.475 1.00 90.06 82 PRO A O 1
ATOM 589 N N . GLY A 1 83 ? -16.129 -1.083 15.649 1.00 93.94 83 GLY A N 1
ATOM 590 C CA . GLY A 1 83 ? -14.871 -1.655 15.190 1.00 93.94 83 GLY A CA 1
ATOM 591 C C . GLY A 1 83 ? -14.226 -0.860 14.060 1.00 93.94 83 GLY A C 1
ATOM 592 O O . GLY A 1 83 ? -14.902 -0.320 13.185 1.00 93.94 83 GLY A O 1
ATOM 593 N N . TYR A 1 84 ? -12.899 -0.851 14.049 1.00 96.19 84 TYR A N 1
ATOM 594 C CA . TYR A 1 84 ? -12.070 -0.341 12.969 1.00 96.19 84 TYR A CA 1
ATOM 595 C C . TYR A 1 84 ? -10.957 -1.336 12.654 1.00 96.19 84 TYR A C 1
ATOM 597 O O . TYR A 1 84 ? -10.278 -1.835 13.552 1.00 96.19 84 TYR A O 1
ATOM 605 N N . ARG A 1 85 ? -10.730 -1.595 11.370 1.00 97.62 85 ARG A N 1
ATOM 606 C CA . ARG A 1 85 ? -9.633 -2.416 10.875 1.00 97.62 85 ARG A CA 1
ATOM 607 C C . ARG A 1 85 ? -8.828 -1.630 9.852 1.00 97.62 85 ARG A C 1
ATOM 609 O O . ARG A 1 85 ? -9.390 -0.940 9.008 1.00 97.62 85 ARG A O 1
ATOM 616 N N . ARG A 1 86 ? -7.506 -1.769 9.899 1.00 98.00 86 ARG A N 1
ATOM 617 C CA . ARG A 1 86 ? -6.578 -1.265 8.884 1.00 98.00 86 ARG A CA 1
ATOM 618 C C . ARG A 1 86 ? -5.581 -2.350 8.517 1.00 98.00 86 ARG A C 1
ATOM 620 O O . ARG A 1 86 ? -4.989 -2.960 9.399 1.00 98.00 86 ARG A O 1
ATOM 627 N N . ALA A 1 87 ? -5.350 -2.534 7.227 1.00 98.25 87 ALA A N 1
ATOM 628 C CA . ALA A 1 87 ? -4.233 -3.295 6.696 1.00 98.25 87 ALA A CA 1
ATOM 629 C C . ALA A 1 87 ? -3.409 -2.384 5.783 1.00 98.25 87 ALA A C 1
ATOM 631 O O . ALA A 1 87 ? -3.969 -1.690 4.940 1.00 98.25 87 ALA A O 1
ATOM 632 N N . LEU A 1 88 ? -2.092 -2.373 5.960 1.00 98.38 88 LEU A N 1
ATOM 633 C CA . LEU A 1 88 ? -1.149 -1.630 5.130 1.00 98.38 88 LEU A CA 1
ATOM 634 C C . LEU A 1 88 ? -0.078 -2.595 4.631 1.00 98.38 88 LEU A C 1
ATOM 636 O O . LEU A 1 88 ? 0.427 -3.416 5.390 1.00 98.38 88 LEU A O 1
ATOM 640 N N . ARG A 1 89 ? 0.316 -2.467 3.371 1.00 98.25 89 ARG A N 1
ATOM 641 C CA . ARG A 1 89 ? 1.482 -3.118 2.794 1.00 98.25 89 ARG A CA 1
ATOM 642 C C . ARG A 1 89 ? 2.232 -2.105 1.950 1.00 98.25 89 ARG A C 1
ATOM 644 O O . ARG A 1 89 ? 1.656 -1.485 1.067 1.00 98.25 89 ARG A O 1
ATOM 651 N N . VAL A 1 90 ? 3.519 -1.959 2.215 1.00 97.94 90 VAL A N 1
ATOM 652 C CA . VAL A 1 90 ? 4.424 -1.108 1.444 1.00 97.94 90 VAL A CA 1
ATOM 653 C C . VAL A 1 90 ? 5.598 -1.962 1.013 1.00 97.94 90 VAL A C 1
ATOM 655 O O . VAL A 1 90 ? 6.142 -2.720 1.816 1.00 97.94 90 VAL A O 1
ATOM 658 N N . GLY A 1 91 ? 5.993 -1.857 -0.247 1.00 97.00 91 GLY A N 1
ATOM 659 C CA . GLY A 1 91 ? 7.084 -2.653 -0.791 1.00 97.00 91 GLY A CA 1
ATOM 660 C C . GLY A 1 91 ? 7.884 -1.898 -1.833 1.00 97.00 91 GLY A C 1
ATOM 661 O O . GLY A 1 91 ? 7.338 -1.122 -2.614 1.00 97.00 91 GLY A O 1
ATOM 662 N N . VAL A 1 92 ? 9.185 -2.146 -1.826 1.00 95.19 92 VAL A N 1
ATOM 663 C CA . VAL A 1 92 ? 10.169 -1.608 -2.756 1.00 95.19 92 VAL A CA 1
ATOM 664 C C . VAL A 1 92 ? 11.087 -2.764 -3.141 1.00 95.19 92 VAL A C 1
ATOM 666 O O . VAL A 1 92 ? 11.781 -3.312 -2.287 1.00 95.19 92 VAL A O 1
ATOM 669 N N . ASP A 1 93 ? 11.057 -3.148 -4.413 1.00 93.56 93 ASP A N 1
ATOM 670 C CA . ASP A 1 93 ? 11.747 -4.312 -4.967 1.00 93.56 93 ASP A CA 1
ATOM 671 C C . ASP A 1 93 ? 11.442 -5.607 -4.188 1.00 93.56 93 ASP A C 1
ATOM 673 O O . ASP A 1 93 ? 10.304 -6.091 -4.203 1.00 93.56 93 ASP A O 1
ATOM 677 N N . ASP A 1 94 ? 12.448 -6.177 -3.523 1.00 92.75 94 ASP A N 1
ATOM 678 C CA . ASP A 1 94 ? 12.368 -7.383 -2.697 1.00 92.75 94 ASP A CA 1
ATOM 679 C C . ASP A 1 94 ? 12.037 -7.088 -1.223 1.00 92.75 94 ASP A C 1
ATOM 681 O O . ASP A 1 94 ? 11.759 -8.006 -0.446 1.00 92.75 94 ASP A O 1
ATOM 685 N N . LYS A 1 95 ? 12.033 -5.813 -0.826 1.00 95.69 95 LYS A N 1
ATOM 686 C CA . LYS A 1 95 ? 11.811 -5.369 0.553 1.00 95.69 95 LYS A CA 1
ATOM 687 C C . LYS A 1 95 ? 10.364 -4.958 0.758 1.00 95.69 95 LYS A C 1
ATOM 689 O O . LYS A 1 95 ? 9.778 -4.259 -0.063 1.00 95.69 95 LYS A O 1
ATOM 694 N N . GLN A 1 96 ? 9.791 -5.343 1.889 1.00 96.88 96 GLN A N 1
ATOM 695 C CA . GLN A 1 96 ? 8.417 -5.019 2.237 1.00 96.88 96 GLN A CA 1
ATOM 696 C C . GLN A 1 96 ? 8.202 -4.881 3.742 1.00 96.88 96 GLN A C 1
ATOM 698 O O . GLN A 1 96 ? 8.898 -5.487 4.564 1.00 96.88 96 GLN A O 1
ATOM 703 N N . VAL A 1 97 ? 7.170 -4.110 4.068 1.00 97.06 97 VAL A N 1
ATOM 704 C CA . VAL A 1 97 ? 6.578 -3.959 5.394 1.00 97.06 97 VAL A CA 1
ATOM 705 C C . VAL A 1 97 ? 5.074 -4.149 5.257 1.00 97.06 97 VAL A C 1
ATOM 707 O O . VAL A 1 97 ? 4.461 -3.637 4.322 1.00 97.06 97 VAL A O 1
ATOM 710 N N . SER A 1 98 ? 4.469 -4.871 6.189 1.00 97.81 98 SER A N 1
ATOM 711 C CA . SER A 1 98 ? 3.021 -4.980 6.305 1.00 97.81 98 SER A CA 1
ATOM 712 C C . SER A 1 98 ? 2.571 -4.761 7.738 1.00 97.81 98 SER A C 1
ATOM 714 O O . SER A 1 98 ? 3.176 -5.310 8.658 1.00 97.81 98 SER A O 1
ATOM 716 N N . GLU A 1 99 ? 1.478 -4.034 7.909 1.00 97.62 99 GLU A N 1
ATOM 717 C CA . GLU A 1 99 ? 0.802 -3.834 9.182 1.00 97.62 99 GLU A CA 1
ATOM 718 C C . GLU A 1 99 ? -0.644 -4.306 9.114 1.00 97.62 99 GLU A C 1
ATOM 720 O O . GLU A 1 99 ? -1.332 -4.098 8.116 1.00 97.62 99 GLU A O 1
ATOM 725 N N . GLU A 1 100 ? -1.126 -4.852 10.222 1.00 98.06 100 GLU A N 1
ATOM 726 C CA . GLU A 1 100 ? -2.542 -5.068 10.481 1.00 98.06 100 GLU A CA 1
ATOM 727 C C . GLU A 1 100 ? -2.889 -4.478 11.845 1.00 98.06 100 GLU A C 1
ATOM 729 O O . GLU A 1 100 ? -2.202 -4.726 12.833 1.00 98.06 100 GLU A O 1
ATOM 734 N N . LEU A 1 101 ? -3.959 -3.693 11.894 1.00 97.50 101 LEU A N 1
ATOM 735 C CA . LEU A 1 101 ? -4.486 -3.050 13.087 1.00 97.50 101 LEU A CA 1
ATOM 736 C C . LEU A 1 101 ? -5.973 -3.371 13.185 1.00 97.50 101 LEU A C 1
ATOM 738 O O . LEU A 1 101 ? -6.714 -3.174 12.224 1.00 97.50 101 LEU A O 1
ATOM 742 N N . THR A 1 102 ? -6.413 -3.822 14.350 1.00 96.88 102 THR A N 1
ATOM 743 C CA . THR A 1 102 ? -7.826 -3.962 14.696 1.00 96.88 102 THR A CA 1
ATOM 744 C C . THR A 1 102 ? -8.071 -3.231 16.002 1.00 96.88 102 THR A C 1
ATOM 746 O O . THR A 1 102 ? -7.354 -3.431 16.978 1.00 96.88 102 THR A O 1
ATOM 749 N N . PHE A 1 103 ? -9.080 -2.377 16.014 1.00 95.38 103 PHE A N 1
ATOM 750 C CA . PHE A 1 103 ? -9.527 -1.616 17.165 1.00 95.38 103 PHE A CA 1
ATOM 751 C C . PHE A 1 103 ? -11.011 -1.894 17.365 1.00 95.38 103 PHE A C 1
ATOM 753 O O . PHE A 1 103 ? -11.777 -1.815 16.409 1.00 95.38 103 PHE A O 1
ATOM 760 N N . THR A 1 104 ? -11.425 -2.205 18.588 1.00 94.75 104 THR A N 1
ATOM 761 C CA . THR A 1 104 ? -12.846 -2.369 18.917 1.00 94.75 104 THR A CA 1
ATOM 762 C C . THR A 1 104 ? -13.158 -1.618 20.197 1.00 94.75 104 THR A C 1
ATOM 764 O O . THR A 1 104 ? -12.472 -1.809 21.202 1.00 94.75 104 THR A O 1
ATOM 767 N N . ARG A 1 105 ? -14.211 -0.797 20.168 1.00 89.56 105 ARG A N 1
ATOM 768 C CA . ARG A 1 105 ? -14.699 -0.050 21.330 1.00 89.56 105 ARG A CA 1
ATOM 769 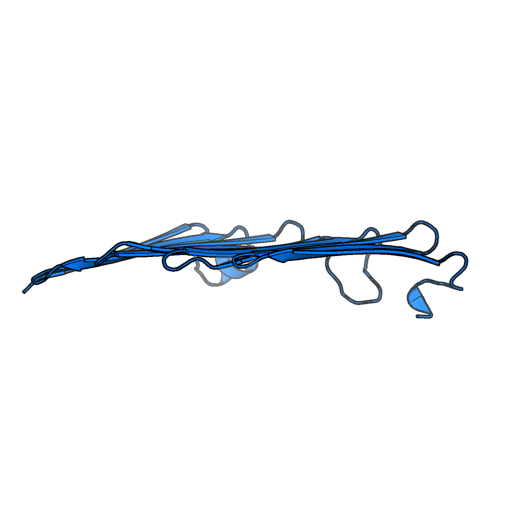C C . ARG A 1 105 ? -16.090 -0.512 21.754 1.00 89.56 105 ARG A C 1
ATOM 771 O O . ARG A 1 105 ? -17.086 -0.125 21.160 1.00 89.56 105 ARG A O 1
ATOM 778 N N . GLN A 1 106 ? -16.159 -1.295 22.812 1.00 88.69 106 GLN A N 1
ATOM 779 C CA . GLN A 1 106 ? -17.397 -1.620 23.518 1.00 88.69 106 GLN A CA 1
ATOM 780 C C . GLN A 1 106 ? -17.602 -0.632 24.684 1.00 88.69 106 GLN A C 1
ATOM 782 O O . GLN A 1 106 ? -16.653 0.075 25.035 1.00 88.69 106 GLN A O 1
ATOM 787 N N . PRO A 1 107 ? -18.816 -0.524 25.256 1.00 86.81 107 PRO A N 1
ATOM 788 C CA . PRO A 1 107 ? -19.111 0.453 26.308 1.00 86.81 107 PRO A CA 1
ATOM 789 C C . PRO A 1 107 ? -18.153 0.384 27.507 1.00 86.81 107 PRO A C 1
ATOM 791 O O . PRO A 1 107 ? -17.635 1.423 27.902 1.00 86.81 107 PRO A O 1
ATOM 794 N N . GLU A 1 108 ? -17.834 -0.813 28.002 1.00 89.12 108 GLU A N 1
ATOM 795 C CA . GLU A 1 108 ? -16.922 -1.017 29.141 1.00 89.12 108 GLU A CA 1
ATOM 796 C C . GLU A 1 108 ? -15.528 -1.526 28.734 1.00 89.12 108 GLU A C 1
ATOM 798 O O . GLU A 1 108 ? -14.691 -1.799 29.591 1.00 89.12 108 GLU A O 1
ATOM 803 N N . HIS A 1 109 ? -15.260 -1.708 27.435 1.00 90.12 109 HIS A N 1
ATOM 804 C CA . HIS A 1 109 ? -14.047 -2.387 26.976 1.00 90.12 109 HIS A CA 1
ATOM 805 C C . HIS A 1 109 ? -13.485 -1.817 25.677 1.00 90.12 109 HIS A C 1
ATOM 807 O O . HIS A 1 109 ? -14.162 -1.752 24.651 1.00 90.12 109 HIS A O 1
ATOM 813 N N . VAL A 1 110 ? -12.197 -1.493 25.677 1.00 92.38 110 VAL A N 1
ATOM 814 C CA . VAL A 1 110 ? -11.447 -1.113 24.479 1.00 92.38 110 VAL A CA 1
ATOM 815 C C . VAL A 1 110 ? -10.378 -2.157 24.214 1.00 92.38 110 VAL A C 1
ATOM 817 O O . VAL A 1 110 ? -9.572 -2.467 25.088 1.00 92.38 110 VAL A O 1
ATOM 820 N N . SER A 1 111 ? -10.333 -2.663 22.983 1.00 94.81 111 SER A N 1
ATOM 821 C CA . SER A 1 111 ? -9.290 -3.585 22.535 1.00 94.81 111 SER A CA 1
ATOM 822 C C . SER A 1 111 ? -8.555 -3.052 21.313 1.00 94.81 111 SER A C 1
ATOM 824 O O . SER A 1 111 ? -9.141 -2.447 20.411 1.00 94.81 111 SER A O 1
ATOM 826 N N . LEU A 1 112 ? -7.249 -3.299 21.294 1.00 95.88 112 LEU A N 1
ATOM 827 C CA . LEU A 1 112 ? -6.333 -2.975 20.216 1.00 95.88 112 LEU A CA 1
ATOM 828 C C . LEU A 1 112 ? -5.469 -4.202 19.925 1.00 95.88 112 LEU A C 1
ATOM 830 O O . LEU A 1 112 ? -4.770 -4.706 20.802 1.00 95.88 112 LEU A O 1
ATOM 834 N N . SER A 1 113 ? -5.475 -4.652 18.678 1.00 96.69 113 SER A N 1
ATOM 835 C CA . SER A 1 113 ? -4.547 -5.655 18.173 1.00 96.69 113 SER A CA 1
ATOM 836 C C . SER A 1 113 ? -3.754 -5.064 17.023 1.00 96.69 113 SER A C 1
ATOM 838 O O . SER A 1 113 ? -4.329 -4.528 16.079 1.00 96.69 113 SER A O 1
ATOM 840 N N . TYR A 1 114 ? -2.433 -5.160 17.101 1.00 96.75 114 TYR A N 1
ATOM 841 C CA . TYR A 1 114 ? -1.523 -4.675 16.078 1.00 96.75 114 TYR A CA 1
ATOM 842 C C . TYR A 1 114 ? -0.496 -5.751 15.740 1.00 96.75 114 TYR A C 1
ATOM 844 O O . TYR A 1 114 ? 0.074 -6.388 16.625 1.00 96.75 114 TYR A O 1
ATOM 852 N N . THR A 1 115 ? -0.256 -5.960 14.451 1.00 97.25 115 THR A N 1
ATOM 853 C CA . THR A 1 115 ? 0.808 -6.823 13.943 1.00 97.25 115 THR A CA 1
ATOM 854 C C . THR A 1 115 ? 1.605 -6.072 12.894 1.00 97.25 115 THR A C 1
ATOM 856 O O . THR A 1 115 ? 1.039 -5.591 11.920 1.00 97.25 115 THR A O 1
ATOM 859 N N . LEU A 1 116 ? 2.922 -6.049 13.055 1.00 95.81 116 LEU A N 1
ATOM 860 C CA . LEU A 1 116 ? 3.880 -5.578 12.063 1.00 95.81 116 LEU A CA 1
ATOM 861 C C . LEU A 1 116 ? 4.679 -6.772 11.552 1.00 95.81 116 LEU A C 1
ATOM 863 O O . LEU A 1 116 ? 5.113 -7.617 12.338 1.00 95.81 116 LEU A O 1
ATOM 867 N N . ARG A 1 117 ? 4.896 -6.844 10.240 1.00 96.88 117 ARG A N 1
ATOM 868 C CA . ARG A 1 117 ? 5.837 -7.781 9.623 1.00 96.88 117 ARG A CA 1
ATOM 869 C C . ARG A 1 117 ? 6.725 -7.058 8.629 1.00 96.88 117 ARG A C 1
ATOM 871 O O . ARG A 1 117 ? 6.245 -6.199 7.896 1.00 96.88 117 ARG A O 1
ATOM 878 N N . HIS A 1 118 ? 7.994 -7.430 8.564 1.00 96.25 118 HIS A N 1
ATOM 879 C CA . HIS A 1 118 ? 8.919 -6.904 7.568 1.00 96.25 118 HIS A CA 1
ATOM 880 C C . HIS A 1 118 ? 9.996 -7.926 7.210 1.00 96.25 118 HIS A C 1
ATOM 882 O O . HIS A 1 118 ? 10.296 -8.834 7.977 1.00 96.25 118 HIS A O 1
ATOM 888 N N . ASN A 1 119 ? 10.626 -7.738 6.054 1.00 95.38 119 ASN A N 1
ATOM 889 C CA . ASN A 1 119 ? 11.849 -8.453 5.672 1.00 95.38 119 ASN A CA 1
ATOM 890 C C . ASN A 1 119 ? 13.044 -7.500 5.483 1.00 95.38 119 ASN A C 1
ATOM 892 O O . ASN A 1 119 ? 14.042 -7.869 4.872 1.00 95.38 119 ASN A O 1
ATOM 896 N N . ILE A 1 120 ? 12.942 -6.268 5.995 1.00 94.00 120 ILE A N 1
ATOM 897 C CA . ILE A 1 120 ? 13.968 -5.235 5.837 1.00 94.00 120 ILE A CA 1
ATOM 898 C C . ILE A 1 120 ? 15.183 -5.550 6.727 1.00 94.00 120 ILE A C 1
ATOM 900 O O . ILE A 1 120 ? 15.062 -5.477 7.953 1.00 94.00 120 ILE A O 1
ATOM 904 N N . PRO A 1 121 ? 16.378 -5.810 6.155 1.00 90.69 121 PRO A N 1
ATOM 905 C CA . PRO A 1 121 ? 17.543 -6.208 6.946 1.00 90.69 121 PRO A CA 1
ATOM 906 C C . PRO A 1 121 ? 18.011 -5.141 7.942 1.00 90.69 121 PRO A C 1
ATOM 908 O O . PRO A 1 121 ? 18.383 -5.479 9.060 1.00 90.69 121 PRO A O 1
ATOM 911 N N . VAL A 1 122 ? 17.948 -3.851 7.578 1.00 90.38 122 VAL A N 1
ATOM 912 C CA . VAL A 1 122 ? 18.389 -2.766 8.475 1.00 90.38 122 VAL A CA 1
ATOM 913 C C . VAL A 1 122 ? 17.522 -2.668 9.735 1.00 90.38 122 VAL A C 1
ATOM 915 O O . VAL A 1 122 ? 18.042 -2.376 10.805 1.00 90.38 122 VAL A O 1
ATOM 918 N N . LEU A 1 123 ? 16.230 -3.005 9.664 1.00 89.50 123 LEU A N 1
ATOM 919 C CA . LEU A 1 123 ? 15.354 -2.980 10.841 1.00 89.50 123 LEU A CA 1
ATOM 920 C C . LEU A 1 123 ? 15.747 -4.045 11.873 1.00 89.50 123 LEU A C 1
ATOM 922 O O . LEU A 1 123 ? 15.688 -3.780 13.072 1.00 89.50 123 LEU A O 1
ATOM 926 N N . ARG A 1 124 ? 16.275 -5.193 11.425 1.00 86.75 124 ARG A N 1
ATOM 927 C CA . ARG A 1 124 ? 16.825 -6.220 12.325 1.00 86.75 124 ARG A CA 1
ATOM 928 C C . ARG A 1 124 ? 18.020 -5.701 13.122 1.00 86.75 124 ARG A C 1
ATOM 930 O O . ARG A 1 124 ? 18.174 -6.042 14.288 1.00 86.75 124 ARG A O 1
ATOM 937 N N . THR A 1 125 ? 18.848 -4.851 12.508 1.00 86.50 125 THR A N 1
ATOM 938 C CA . THR A 1 125 ? 19.995 -4.223 13.192 1.00 86.50 125 THR A CA 1
ATOM 939 C C . THR A 1 125 ? 19.563 -3.201 14.246 1.00 86.50 125 THR A C 1
ATOM 941 O O . THR A 1 125 ? 20.315 -2.921 15.173 1.00 86.50 125 THR A O 1
ATOM 944 N N . LEU A 1 126 ? 18.330 -2.692 14.138 1.00 86.69 126 LEU A N 1
ATOM 945 C CA . LEU A 1 126 ? 17.694 -1.785 15.093 1.00 86.69 126 LEU A CA 1
ATOM 946 C C . LEU A 1 126 ? 16.817 -2.528 16.113 1.00 86.69 126 LEU A C 1
ATOM 948 O O . LEU A 1 126 ? 15.944 -1.918 16.724 1.00 86.69 126 LEU A O 1
ATOM 952 N N . TRP A 1 127 ? 17.042 -3.833 16.301 1.00 81.00 127 TRP A N 1
ATOM 953 C CA . TRP A 1 127 ? 16.323 -4.678 17.264 1.00 81.00 127 TRP A CA 1
ATOM 954 C C . TRP A 1 127 ? 14.817 -4.805 17.001 1.00 81.00 127 TRP A C 1
ATOM 956 O O . TRP A 1 127 ? 14.071 -5.263 17.868 1.00 81.00 127 TRP A O 1
ATOM 966 N N . LEU A 1 128 ? 14.359 -4.454 15.795 1.00 83.69 128 LEU A N 1
ATOM 967 C CA . LEU A 1 128 ? 12.993 -4.716 15.372 1.00 83.69 128 LEU A CA 1
ATOM 968 C C . LEU A 1 128 ? 12.923 -6.128 14.784 1.00 83.69 128 LEU A C 1
ATOM 970 O O . LEU A 1 128 ? 13.552 -6.435 13.769 1.00 83.69 128 LEU A O 1
ATOM 974 N N . ALA A 1 129 ? 12.180 -7.001 15.461 1.00 87.31 129 ALA A N 1
ATOM 975 C CA . ALA A 1 129 ? 11.936 -8.350 14.981 1.00 87.31 129 A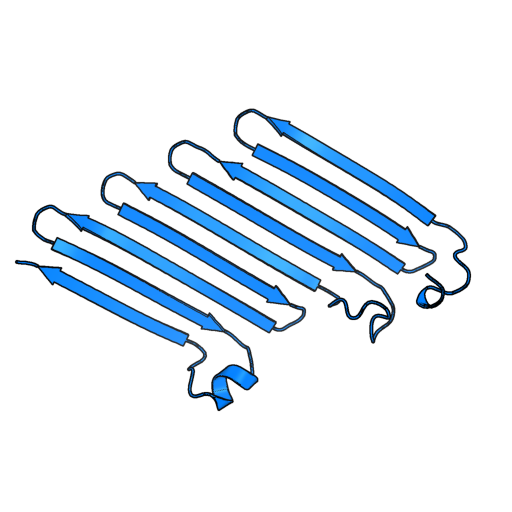LA A CA 1
ATOM 976 C C . ALA A 1 129 ? 11.085 -8.321 13.704 1.00 87.31 129 ALA A C 1
ATOM 978 O O . ALA A 1 129 ? 10.122 -7.562 13.617 1.00 87.31 129 ALA A O 1
ATOM 979 N N . ASP A 1 130 ? 11.365 -9.244 12.777 1.00 90.62 130 ASP A N 1
ATOM 980 C CA . ASP A 1 130 ? 10.625 -9.418 11.511 1.00 90.62 130 ASP A CA 1
ATOM 981 C C . ASP A 1 130 ? 9.113 -9.548 11.682 1.00 90.62 130 ASP A C 1
ATOM 983 O O . ASP A 1 130 ? 8.351 -9.358 10.734 1.00 90.62 130 ASP A O 1
ATOM 987 N N . LYS A 1 131 ? 8.684 -9.921 12.887 1.00 91.88 131 LYS A N 1
ATOM 988 C CA . LYS A 1 131 ? 7.300 -9.952 13.314 1.00 91.88 131 LYS A CA 1
ATOM 989 C C . LYS A 1 131 ? 7.206 -9.353 14.711 1.00 91.88 131 LYS A C 1
ATOM 991 O O . LYS A 1 131 ? 7.809 -9.870 15.648 1.00 91.88 131 LYS A O 1
ATOM 996 N N . LEU A 1 132 ? 6.374 -8.331 14.849 1.00 92.19 132 LEU A N 1
ATOM 997 C CA . LEU A 1 132 ? 5.979 -7.758 16.128 1.00 92.19 132 LEU A CA 1
ATOM 998 C C . LEU A 1 132 ? 4.462 -7.865 16.258 1.00 92.19 132 LEU A C 1
ATOM 1000 O O . LEU A 1 132 ? 3.731 -7.597 15.308 1.00 92.19 132 LEU A O 1
ATOM 1004 N N . GLY A 1 133 ? 3.996 -8.297 17.424 1.00 93.12 133 GLY A N 1
ATOM 1005 C CA . GLY A 1 133 ? 2.580 -8.381 17.756 1.00 93.12 133 GLY A CA 1
ATOM 1006 C C . GLY A 1 133 ? 2.330 -7.690 19.086 1.00 93.12 133 GLY A C 1
ATOM 1007 O O . GLY A 1 133 ? 3.050 -7.942 20.048 1.00 93.12 133 GLY A O 1
ATOM 1008 N N . LEU A 1 134 ? 1.318 -6.834 19.129 1.00 93.94 134 LEU A N 1
ATOM 1009 C CA . LEU A 1 134 ? 0.860 -6.146 20.325 1.00 93.94 134 LEU A CA 1
ATOM 1010 C C . LEU A 1 134 ? -0.639 -6.396 20.485 1.00 93.94 134 LEU A C 1
ATOM 1012 O O . LEU A 1 134 ? -1.409 -6.263 19.532 1.00 93.94 134 LEU A O 1
ATOM 1016 N N . GLN A 1 135 ? -1.046 -6.752 21.697 1.00 94.69 135 GLN A N 1
ATOM 1017 C CA . GLN A 1 135 ? -2.445 -6.826 22.093 1.00 94.69 135 GLN A CA 1
ATOM 1018 C C . GLN A 1 135 ? -2.609 -6.038 23.384 1.00 94.69 135 GLN A C 1
ATOM 1020 O O . GLN A 1 135 ? -1.858 -6.242 24.336 1.00 94.69 135 GLN A O 1
ATOM 1025 N N . VAL A 1 136 ? -3.560 -5.114 23.387 1.00 93.94 136 VAL A N 1
ATOM 1026 C CA . VAL A 1 136 ? -3.884 -4.275 24.535 1.00 93.94 136 VAL A CA 1
ATOM 1027 C C . VAL A 1 136 ? -5.391 -4.298 24.706 1.00 93.94 136 VAL A C 1
ATOM 1029 O O . VAL A 1 136 ? -6.134 -4.077 23.752 1.00 93.94 136 VAL A O 1
ATOM 1032 N N . SER A 1 137 ? -5.823 -4.549 25.932 1.00 91.81 137 SER A N 1
ATOM 1033 C CA . SER A 1 137 ? -7.221 -4.551 26.329 1.00 91.81 137 SER A CA 1
ATOM 1034 C C . SER A 1 137 ? -7.346 -3.734 27.605 1.00 91.81 137 SER A C 1
ATOM 1036 O O . SER A 1 137 ? -6.653 -4.019 28.580 1.00 91.81 137 SER A O 1
ATOM 1038 N N . LEU A 1 138 ? -8.195 -2.711 27.590 1.00 88.31 138 LEU A N 1
ATOM 1039 C CA . LEU A 1 138 ? -8.552 -1.919 28.763 1.00 88.31 138 LEU A CA 1
ATOM 1040 C C . LEU A 1 138 ? -10.037 -2.138 29.040 1.00 88.31 138 LEU A C 1
ATOM 1042 O O . LEU A 1 138 ? -10.855 -1.988 28.133 1.00 88.31 138 LEU A O 1
ATOM 1046 N N . GLY A 1 139 ? -10.368 -2.494 30.276 1.00 81.00 139 GLY A N 1
ATOM 1047 C CA . GLY A 1 139 ? -11.732 -2.480 30.797 1.00 81.00 139 GLY A CA 1
ATOM 1048 C C . GLY A 1 139 ? -11.776 -1.675 32.090 1.00 81.00 139 GLY A C 1
ATOM 1049 O O . GLY A 1 139 ? -10.752 -1.595 32.775 1.00 81.00 139 GLY A O 1
ATOM 1050 N N . GLU A 1 140 ? -12.920 -1.056 32.368 1.00 60.41 140 GLU A N 1
ATOM 1051 C CA . GLU A 1 140 ? -13.216 -0.474 33.687 1.00 60.41 140 GLU A CA 1
ATOM 1052 C C . GLU A 1 140 ? -13.674 -1.541 34.690 1.00 60.41 140 GLU A C 1
ATOM 1054 O O . GLU A 1 140 ? -14.323 -2.526 34.262 1.00 60.41 140 GLU A O 1
#